Protein AF-A0A2T1DRX6-F1 (afdb_monomer_lite)

Foldseek 3Di:
DVVVVVVLVVLVVVLVVLVVCLVPDPDPVSVVVSVVSNVVSVVVSVVVVVVVVVVVVVVVVVVVVVVVVVVCVVPVPPPCPVVADPQCVQFPQADQDDDPNQTQGGPVGGNDDPDPHDPRGDGPDPPPDPVVVVVVPPPD

pLDDT: mean 80.31, std 11.55, range [51.5, 95.12]

Radius of gyration: 38.64 Å; chains: 1; bounding box: 61×25×112 Å

Structure (mmCIF, N/CA/C/O backbone):
data_AF-A0A2T1DRX6-F1
#
_entry.id   AF-A0A2T1DRX6-F1
#
loop_
_atom_site.group_PDB
_atom_site.id
_atom_site.type_symbol
_atom_site.label_atom_id
_atom_site.label_alt_id
_atom_site.label_comp_id
_atom_site.label_asym_id
_atom_site.label_entity_id
_atom_site.label_seq_id
_atom_site.pdbx_PDB_ins_code
_atom_site.Cartn_x
_atom_site.Cartn_y
_atom_site.Cartn_z
_atom_site.occupancy
_atom_site.B_iso_or_equiv
_atom_site.auth_seq_id
_atom_site.auth_comp_id
_atom_site.auth_asym_id
_atom_site.auth_atom_id
_atom_site.pdbx_PDB_model_num
ATOM 1 N N . MET A 1 1 ? -2.237 -2.721 -21.785 1.00 51.50 1 MET A N 1
ATOM 2 C CA . MET A 1 1 ? -0.859 -3.106 -21.388 1.00 51.50 1 MET A CA 1
ATOM 3 C C . MET A 1 1 ? -0.133 -3.934 -22.455 1.00 51.50 1 MET A C 1
ATOM 5 O O . MET A 1 1 ? 1.013 -3.610 -22.737 1.00 51.50 1 MET A O 1
ATOM 9 N N . ALA A 1 2 ? -0.774 -4.915 -23.109 1.00 52.09 2 ALA A N 1
ATOM 10 C CA . ALA A 1 2 ? -0.146 -5.755 -24.147 1.00 52.09 2 ALA A CA 1
ATOM 11 C C . ALA A 1 2 ? 0.417 -4.984 -25.367 1.00 52.09 2 ALA A C 1
ATOM 13 O O . ALA A 1 2 ? 1.487 -5.311 -25.869 1.00 52.09 2 ALA A O 1
ATOM 14 N N . THR A 1 3 ? -0.235 -3.899 -25.794 1.00 62.38 3 THR A N 1
ATOM 15 C CA . THR A 1 3 ? 0.197 -3.092 -26.953 1.00 62.38 3 THR A CA 1
ATOM 16 C C . THR A 1 3 ? 1.437 -2.230 -26.698 1.00 62.38 3 THR A C 1
ATOM 18 O O . THR A 1 3 ? 2.121 -1.851 -27.644 1.00 62.38 3 THR A O 1
ATOM 21 N N . MET A 1 4 ? 1.764 -1.917 -25.439 1.00 59.50 4 MET A N 1
ATOM 22 C CA . MET A 1 4 ? 2.934 -1.089 -25.112 1.00 59.50 4 MET A CA 1
ATOM 23 C C . MET A 1 4 ? 4.215 -1.910 -24.945 1.00 59.50 4 MET A C 1
ATOM 25 O O . MET A 1 4 ? 5.288 -1.431 -25.298 1.00 59.50 4 MET A O 1
ATOM 29 N N . ILE A 1 5 ? 4.106 -3.157 -24.476 1.00 66.56 5 ILE A N 1
ATOM 30 C CA . ILE A 1 5 ? 5.251 -4.071 -24.333 1.00 66.56 5 ILE A CA 1
ATOM 31 C C . ILE A 1 5 ? 5.840 -4.406 -25.711 1.00 66.56 5 ILE A C 1
ATOM 33 O O . ILE A 1 5 ? 7.056 -4.371 -25.883 1.00 66.56 5 ILE A O 1
ATOM 37 N N . GLY A 1 6 ? 4.981 -4.608 -26.717 1.00 73.38 6 GLY A N 1
ATOM 38 C CA . GLY A 1 6 ? 5.421 -4.829 -28.097 1.00 73.38 6 GLY A CA 1
ATOM 39 C C . GLY A 1 6 ? 6.208 -3.653 -28.686 1.00 73.38 6 GLY A C 1
ATOM 40 O O . GLY A 1 6 ? 7.168 -3.869 -29.417 1.00 73.38 6 GLY A O 1
ATOM 41 N N . ARG A 1 7 ? 5.868 -2.405 -28.328 1.00 73.06 7 ARG A N 1
ATOM 42 C CA . ARG A 1 7 ? 6.550 -1.208 -28.859 1.00 73.06 7 ARG A CA 1
ATOM 43 C C . ARG A 1 7 ? 7.947 -1.017 -28.268 1.00 73.06 7 ARG A C 1
ATOM 45 O O . ARG A 1 7 ? 8.846 -0.630 -29.005 1.00 73.06 7 ARG A O 1
ATOM 52 N N . VAL A 1 8 ? 8.136 -1.330 -26.984 1.00 74.12 8 VAL A N 1
ATOM 53 C CA . VAL A 1 8 ? 9.452 -1.247 -26.318 1.00 74.12 8 VAL A CA 1
ATOM 54 C C . VAL A 1 8 ? 10.396 -2.343 -26.821 1.00 74.12 8 VAL A C 1
ATOM 56 O O . VAL A 1 8 ? 11.562 -2.072 -27.109 1.00 74.12 8 VAL A O 1
ATOM 59 N N . ALA A 1 9 ? 9.890 -3.569 -26.988 1.00 79.06 9 ALA A N 1
ATOM 60 C CA . ALA A 1 9 ? 10.668 -4.664 -27.565 1.00 79.06 9 ALA A CA 1
ATOM 61 C C . ALA A 1 9 ? 11.079 -4.355 -29.015 1.00 79.06 9 ALA A C 1
ATOM 63 O O . ALA A 1 9 ? 12.243 -4.511 -29.380 1.00 79.06 9 ALA A O 1
ATOM 64 N N . LEU A 1 10 ? 10.147 -3.830 -29.817 1.00 83.06 10 LEU A N 1
ATOM 65 C CA . LEU A 1 10 ? 10.412 -3.452 -31.202 1.00 83.06 10 LEU A CA 1
ATOM 66 C C . LEU A 1 10 ? 11.443 -2.319 -31.309 1.00 83.06 10 LEU A C 1
ATOM 68 O O . LEU A 1 10 ? 12.351 -2.414 -32.128 1.00 83.06 10 LEU A O 1
ATOM 72 N N . SER A 1 11 ? 11.366 -1.280 -30.466 1.00 79.25 11 SER A N 1
ATOM 73 C CA . SER A 1 11 ? 12.362 -0.197 -30.484 1.00 79.25 11 SER A CA 1
ATOM 74 C C . SER A 1 11 ? 13.766 -0.681 -30.119 1.00 79.25 11 SER A C 1
ATOM 76 O O . SER A 1 11 ? 14.734 -0.209 -30.708 1.00 79.25 11 SER A O 1
ATOM 78 N N . GLY A 1 12 ? 13.880 -1.644 -29.195 1.00 78.69 12 GLY A N 1
ATOM 79 C CA . GLY A 1 12 ? 15.163 -2.258 -28.842 1.00 78.69 12 GLY A CA 1
ATOM 80 C C . GLY A 1 12 ? 15.766 -3.060 -29.999 1.00 78.69 12 GLY A C 1
ATOM 81 O O . GLY A 1 12 ? 16.945 -2.902 -30.309 1.00 78.69 12 GLY A O 1
ATOM 82 N N . ILE A 1 13 ? 14.943 -3.857 -30.691 1.00 85.25 13 ILE A N 1
ATOM 83 C CA . ILE A 1 13 ? 15.364 -4.614 -31.881 1.00 85.25 13 ILE A CA 1
ATOM 84 C C . ILE A 1 13 ? 15.804 -3.656 -33.002 1.00 85.25 13 ILE A C 1
ATOM 86 O O . ILE A 1 13 ? 16.878 -3.835 -33.575 1.00 85.25 13 ILE A O 1
ATOM 90 N N . CYS A 1 14 ? 15.033 -2.599 -33.276 1.00 82.00 14 CYS A N 1
ATOM 91 C CA . CYS A 1 14 ? 15.381 -1.602 -34.293 1.00 82.00 14 CYS A CA 1
ATOM 92 C C . CYS A 1 14 ? 16.683 -0.855 -33.971 1.00 82.00 14 CYS A C 1
ATOM 94 O O . CYS A 1 14 ? 17.502 -0.650 -34.865 1.00 82.00 14 CYS A O 1
ATOM 96 N N . ALA A 1 15 ? 16.903 -0.476 -32.707 1.00 77.69 15 ALA A N 1
ATOM 97 C CA . ALA A 1 15 ? 18.139 0.180 -32.285 1.00 77.69 15 ALA A CA 1
ATOM 98 C C . ALA A 1 15 ? 19.362 -0.740 -32.445 1.00 77.69 15 ALA A C 1
ATOM 100 O O . ALA A 1 15 ? 20.406 -0.292 -32.918 1.00 77.69 15 ALA A O 1
ATOM 101 N N . GLY A 1 16 ? 19.221 -2.033 -32.127 1.00 81.19 16 GLY A N 1
ATOM 102 C CA . GLY A 1 16 ? 20.272 -3.033 -32.337 1.00 81.19 16 GLY A CA 1
ATOM 103 C C . GLY A 1 16 ? 20.628 -3.228 -33.813 1.00 81.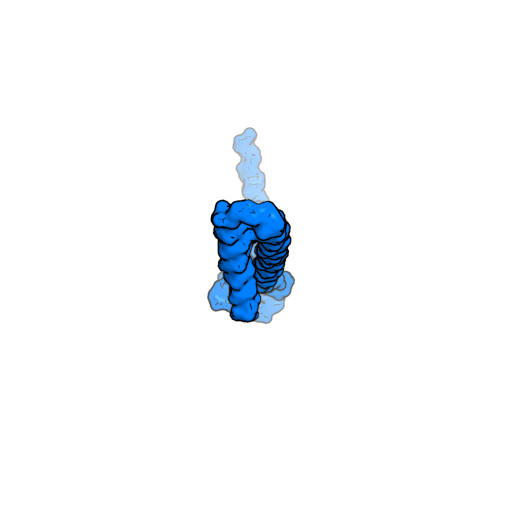19 16 GLY A C 1
ATOM 104 O O . GLY A 1 16 ? 21.807 -3.252 -34.162 1.00 81.19 16 GLY A O 1
ATOM 105 N N . ILE A 1 17 ? 19.625 -3.298 -34.695 1.00 84.81 17 ILE A N 1
ATOM 106 C CA . ILE A 1 17 ? 19.838 -3.415 -36.148 1.00 84.81 17 ILE A CA 1
ATOM 107 C C . ILE A 1 17 ? 20.503 -2.150 -36.707 1.00 84.81 17 ILE A C 1
ATOM 109 O O . ILE A 1 17 ? 21.456 -2.255 -37.477 1.00 84.81 17 ILE A O 1
ATOM 113 N N . ALA A 1 18 ? 20.051 -0.958 -36.302 1.00 80.50 18 ALA A N 1
ATOM 114 C CA . ALA A 1 18 ? 20.649 0.304 -36.738 1.00 80.50 18 ALA A CA 1
ATOM 115 C C . ALA A 1 18 ? 22.123 0.415 -36.313 1.00 80.50 18 ALA A C 1
ATOM 117 O O . ALA A 1 18 ? 22.965 0.793 -37.125 1.00 80.50 18 ALA A O 1
ATOM 118 N N . LEU A 1 19 ? 22.449 0.019 -35.078 1.00 80.06 19 LEU A N 1
ATOM 119 C CA . LEU A 1 19 ? 23.825 -0.012 -34.583 1.00 80.06 19 LEU A CA 1
ATOM 120 C C . LEU A 1 19 ? 24.686 -1.033 -35.345 1.00 80.06 19 LEU A C 1
ATOM 122 O O . LEU A 1 19 ? 25.812 -0.721 -35.722 1.00 80.06 19 LEU A O 1
ATOM 126 N N . TYR A 1 20 ? 24.155 -2.228 -35.625 1.00 85.19 20 TYR A N 1
ATOM 127 C CA . TYR A 1 20 ? 24.854 -3.247 -36.416 1.00 85.19 20 TYR A CA 1
ATOM 128 C C . TYR A 1 20 ? 25.190 -2.750 -37.827 1.00 85.19 20 TYR A C 1
ATOM 130 O O . TYR A 1 20 ? 26.317 -2.918 -38.293 1.00 85.19 20 TYR A O 1
ATOM 138 N N . VAL A 1 21 ? 24.233 -2.097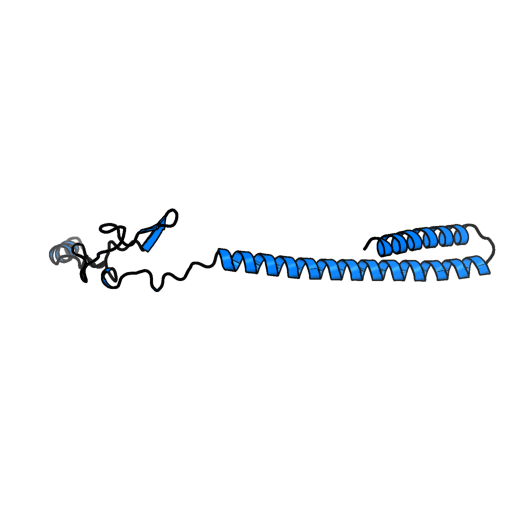 -38.495 1.00 81.38 21 VAL A N 1
ATOM 139 C CA . VAL A 1 21 ? 24.453 -1.487 -39.813 1.00 81.38 21 VAL A CA 1
ATOM 140 C C . VAL A 1 21 ? 25.498 -0.374 -39.716 1.00 81.38 21 VAL A C 1
ATOM 142 O O . VAL A 1 21 ? 26.430 -0.374 -40.512 1.00 81.38 21 VAL A O 1
ATOM 145 N N . ALA A 1 22 ? 25.420 0.502 -38.708 1.00 77.19 22 ALA A N 1
ATOM 146 C CA . ALA A 1 22 ? 26.388 1.585 -38.505 1.00 77.19 22 ALA A CA 1
ATOM 147 C C . ALA A 1 22 ? 27.838 1.087 -38.383 1.00 77.19 22 ALA A C 1
ATOM 149 O O . ALA A 1 22 ? 28.749 1.726 -38.896 1.00 77.19 22 ALA A O 1
ATOM 150 N N . VAL A 1 23 ? 28.049 -0.054 -37.717 1.00 83.12 23 VAL A N 1
ATOM 151 C CA . VAL A 1 23 ? 29.380 -0.656 -37.517 1.00 83.12 23 VAL A CA 1
ATOM 152 C C . VAL A 1 23 ? 29.912 -1.315 -38.791 1.00 83.12 23 VAL A C 1
ATOM 154 O O . VAL A 1 23 ? 31.123 -1.409 -38.974 1.00 83.12 23 VAL A O 1
ATOM 157 N N . ARG A 1 24 ? 29.026 -1.792 -39.672 1.00 88.12 24 ARG A N 1
ATOM 158 C CA . ARG A 1 24 ? 29.411 -2.589 -40.844 1.00 88.12 24 ARG A CA 1
ATOM 159 C C . ARG A 1 24 ? 29.505 -1.792 -42.146 1.00 88.12 24 ARG A C 1
ATOM 161 O O . ARG A 1 24 ? 29.926 -2.356 -43.152 1.00 88.12 24 ARG A O 1
ATOM 168 N N . THR A 1 25 ? 29.076 -0.529 -42.168 1.00 84.38 25 THR A N 1
ATOM 169 C CA . THR A 1 25 ? 29.085 0.297 -43.385 1.00 84.38 25 THR A CA 1
ATOM 170 C C . THR A 1 25 ? 30.335 1.162 -43.469 1.00 84.38 25 THR A C 1
ATOM 172 O O . THR A 1 25 ? 30.656 1.856 -42.513 1.00 84.38 25 THR A O 1
ATOM 175 N N . GLU A 1 26 ? 30.949 1.241 -44.647 1.00 85.12 26 GLU A N 1
ATOM 176 C CA . GLU A 1 26 ? 32.051 2.180 -44.935 1.00 85.12 26 GLU A CA 1
ATOM 177 C C . GLU A 1 26 ? 31.554 3.562 -45.414 1.00 85.12 26 GLU A C 1
ATOM 179 O O . GLU A 1 26 ? 32.337 4.475 -45.658 1.00 85.12 26 GLU A O 1
ATOM 184 N N . ASN A 1 27 ? 30.234 3.739 -45.556 1.00 87.38 27 ASN A N 1
ATOM 185 C CA . ASN A 1 27 ? 29.629 5.002 -45.975 1.00 87.38 27 ASN A CA 1
ATOM 186 C C . ASN A 1 27 ? 29.421 5.946 -44.780 1.00 87.38 27 ASN A C 1
ATOM 188 O O . ASN A 1 27 ? 28.492 5.763 -43.991 1.00 87.38 27 ASN A O 1
ATOM 192 N N . GLU A 1 28 ? 30.204 7.023 -44.719 1.00 87.44 28 GLU A N 1
ATOM 193 C CA . GLU A 1 28 ? 30.170 8.030 -43.644 1.00 87.44 28 GLU A CA 1
ATOM 194 C C . GLU A 1 28 ? 28.767 8.628 -43.413 1.00 87.44 28 GLU A C 1
ATOM 196 O O . GLU A 1 28 ? 28.312 8.779 -42.278 1.00 87.44 28 GLU A O 1
ATOM 201 N N . LYS A 1 29 ? 28.012 8.882 -44.494 1.00 88.12 29 LYS A N 1
ATOM 202 C CA . LYS A 1 29 ? 26.633 9.403 -44.415 1.00 88.12 29 LYS A CA 1
ATOM 203 C C . LYS A 1 29 ? 25.672 8.431 -43.721 1.00 88.12 29 LYS A C 1
ATOM 205 O O . LYS A 1 29 ? 24.774 8.860 -42.999 1.00 88.12 29 LYS A O 1
ATOM 210 N N . VAL A 1 30 ? 25.854 7.127 -43.943 1.00 83.44 30 VAL A N 1
ATOM 211 C CA . VAL A 1 30 ? 25.009 6.070 -43.362 1.00 83.44 30 VAL A CA 1
ATOM 212 C C . VAL A 1 30 ? 25.372 5.852 -41.895 1.00 83.44 30 VAL A C 1
ATOM 214 O O . VAL A 1 30 ? 24.478 5.725 -41.059 1.00 83.44 30 VAL A O 1
ATOM 217 N N . GLN A 1 31 ? 26.664 5.907 -41.564 1.00 81.62 31 GLN A N 1
ATOM 218 C CA . GLN A 1 31 ? 27.154 5.810 -40.191 1.00 81.62 31 GLN A CA 1
ATOM 219 C C . GLN A 1 31 ? 26.637 6.965 -39.315 1.00 81.62 31 GLN A C 1
ATOM 221 O O . GLN A 1 31 ? 26.123 6.723 -38.221 1.00 81.62 31 GLN A O 1
ATOM 226 N N . ALA A 1 32 ? 26.688 8.207 -39.814 1.00 81.75 32 ALA A N 1
ATOM 227 C CA . ALA A 1 32 ? 26.173 9.377 -39.098 1.00 81.75 32 ALA A CA 1
ATOM 228 C C . ALA A 1 32 ? 24.652 9.301 -38.863 1.00 81.75 32 ALA A C 1
ATOM 230 O O . ALA A 1 32 ? 24.177 9.546 -37.751 1.00 81.75 32 ALA A O 1
ATOM 231 N N . ALA A 1 33 ? 23.880 8.907 -39.882 1.00 82.38 33 ALA A N 1
ATOM 232 C CA . ALA A 1 33 ? 22.428 8.770 -39.766 1.00 82.38 33 ALA A CA 1
ATOM 233 C C . ALA A 1 33 ? 22.020 7.666 -38.772 1.00 82.38 33 ALA A C 1
ATOM 235 O O . ALA A 1 33 ? 21.121 7.864 -37.952 1.00 82.38 33 ALA A O 1
ATOM 236 N N . ALA A 1 34 ? 22.701 6.518 -38.805 1.00 78.56 34 ALA A N 1
ATOM 237 C CA . ALA A 1 34 ? 22.415 5.398 -37.914 1.00 78.56 34 ALA A CA 1
ATOM 238 C C . ALA A 1 34 ? 22.800 5.695 -36.452 1.00 78.56 34 ALA A C 1
ATOM 240 O O . ALA A 1 34 ? 22.053 5.344 -35.533 1.00 78.56 34 ALA A O 1
ATOM 241 N N . ALA A 1 35 ? 23.910 6.406 -36.227 1.00 77.50 35 ALA A N 1
ATOM 242 C CA . ALA A 1 35 ? 24.316 6.856 -34.897 1.00 77.50 35 ALA A CA 1
ATOM 243 C C . ALA A 1 35 ? 23.267 7.788 -34.264 1.00 77.50 35 ALA A C 1
ATOM 245 O O . ALA A 1 35 ? 22.842 7.551 -33.130 1.00 77.50 35 ALA A O 1
ATOM 246 N N . LEU A 1 36 ? 22.778 8.784 -35.011 1.00 81.62 36 LEU A N 1
ATOM 247 C CA . LEU A 1 36 ? 21.725 9.699 -34.551 1.00 81.62 36 LEU A CA 1
ATOM 248 C C . LEU A 1 36 ? 20.400 8.975 -34.263 1.00 81.62 36 LEU A C 1
ATOM 250 O O . LEU A 1 36 ? 19.764 9.227 -33.242 1.00 81.62 36 LEU A O 1
ATOM 254 N N . ALA A 1 37 ? 19.997 8.037 -35.124 1.00 81.38 37 ALA A N 1
ATOM 255 C CA . ALA A 1 37 ? 18.777 7.261 -34.910 1.00 81.38 37 ALA A CA 1
ATOM 256 C C . ALA A 1 37 ? 18.852 6.402 -33.633 1.00 81.38 37 ALA A C 1
ATOM 258 O O . ALA A 1 37 ? 17.876 6.308 -32.884 1.00 81.38 37 ALA A O 1
ATOM 259 N N . SER A 1 38 ? 20.014 5.798 -33.359 1.00 77.94 38 SER A N 1
ATOM 260 C CA . SER A 1 38 ? 20.210 4.942 -32.186 1.00 77.94 38 SER A CA 1
ATOM 261 C C . SER A 1 38 ? 20.113 5.720 -30.867 1.00 77.94 38 SER A C 1
ATOM 263 O O . SER A 1 38 ? 19.381 5.296 -29.971 1.00 77.94 38 SER A O 1
ATOM 265 N N . SER A 1 39 ? 20.756 6.888 -30.750 1.00 80.44 39 SER A N 1
ATOM 266 C CA . SER A 1 39 ? 20.762 7.679 -29.509 1.00 80.44 39 SER A CA 1
ATOM 267 C C . SER A 1 39 ? 19.367 8.183 -29.129 1.00 80.44 39 SER A C 1
ATOM 269 O O . SER A 1 39 ? 18.984 8.118 -27.957 1.00 80.44 39 SER A O 1
ATOM 271 N N . CYS A 1 40 ? 18.564 8.594 -30.116 1.00 79.94 40 CYS A N 1
ATOM 272 C CA . CYS A 1 40 ? 17.172 8.991 -29.911 1.00 79.94 40 CYS A CA 1
ATOM 273 C C . CYS A 1 40 ? 16.304 7.833 -29.398 1.00 79.94 40 CYS A C 1
ATOM 275 O O . CYS A 1 40 ? 15.521 8.015 -28.461 1.00 79.94 40 CYS A O 1
ATOM 277 N N . LEU A 1 41 ? 16.451 6.635 -29.977 1.00 81.19 41 LEU A N 1
ATOM 278 C CA . LEU A 1 41 ? 15.690 5.456 -29.553 1.00 81.19 41 LEU A CA 1
ATOM 279 C C . LEU A 1 41 ? 16.085 5.009 -28.142 1.00 81.19 41 LEU A C 1
ATOM 281 O O . LEU A 1 41 ? 15.208 4.788 -27.304 1.00 81.19 41 LEU A O 1
ATOM 285 N N . PHE A 1 42 ? 17.387 4.940 -27.847 1.00 81.69 42 PHE A N 1
ATOM 286 C CA . PHE A 1 42 ? 17.873 4.594 -26.511 1.00 81.69 42 PHE A CA 1
ATOM 287 C C . PHE A 1 42 ? 17.406 5.607 -25.462 1.00 81.69 42 PHE A C 1
ATOM 289 O O . PHE A 1 42 ? 16.848 5.199 -24.442 1.00 81.69 42 PHE A O 1
ATOM 296 N N . GLY A 1 43 ? 17.528 6.910 -25.737 1.00 84.75 43 GLY A N 1
ATOM 297 C CA . GLY A 1 43 ? 17.043 7.966 -24.844 1.00 84.75 43 GLY A CA 1
ATOM 298 C C . GLY A 1 43 ? 15.551 7.826 -24.535 1.00 84.75 43 GLY A C 1
ATOM 299 O O . GLY A 1 43 ? 15.160 7.794 -23.369 1.00 84.75 43 GLY A O 1
ATOM 300 N N . PHE A 1 44 ? 14.717 7.628 -25.561 1.00 84.25 44 PHE A N 1
ATOM 301 C CA . PHE A 1 44 ? 13.278 7.429 -25.378 1.00 84.25 44 PHE A CA 1
ATOM 302 C C . PHE A 1 44 ? 12.955 6.175 -24.546 1.00 84.25 44 PHE A C 1
ATOM 304 O O . PHE A 1 44 ? 12.117 6.222 -23.639 1.00 84.25 44 PHE A O 1
ATOM 311 N N . THR A 1 45 ? 13.631 5.048 -24.797 1.00 83.25 45 THR A N 1
ATOM 312 C CA . THR A 1 45 ? 13.427 3.823 -24.000 1.00 83.25 45 THR A CA 1
ATOM 313 C C . THR A 1 45 ? 13.863 3.988 -22.545 1.00 83.25 45 THR A C 1
ATOM 315 O O . THR A 1 45 ? 13.126 3.593 -21.644 1.00 83.25 45 THR A O 1
ATOM 318 N N . ALA A 1 46 ? 15.004 4.631 -22.289 1.00 86.19 46 ALA A N 1
ATOM 319 C CA . ALA A 1 46 ? 15.492 4.874 -20.937 1.00 86.19 46 ALA A CA 1
ATOM 320 C C . ALA A 1 46 ? 14.529 5.782 -20.160 1.00 86.19 46 ALA A C 1
ATOM 322 O O . ALA A 1 46 ? 14.112 5.438 -19.054 1.00 86.19 46 ALA A O 1
ATOM 323 N N . THR A 1 47 ? 14.087 6.893 -20.759 1.00 88.69 47 THR A N 1
ATOM 324 C CA . THR A 1 47 ? 13.112 7.793 -20.130 1.00 88.69 47 THR A CA 1
ATOM 325 C C . THR A 1 47 ? 11.786 7.086 -19.862 1.00 88.69 47 THR A C 1
ATOM 327 O O . THR A 1 47 ? 11.239 7.208 -18.769 1.00 88.69 47 THR A O 1
ATOM 330 N N . THR A 1 48 ? 11.261 6.306 -20.811 1.00 85.56 48 THR A N 1
ATOM 331 C CA . THR A 1 48 ? 9.998 5.576 -20.602 1.00 85.56 48 THR A CA 1
ATOM 332 C C . THR A 1 48 ? 10.115 4.492 -19.530 1.00 85.56 48 THR A C 1
ATOM 334 O O . THR A 1 48 ? 9.180 4.337 -18.743 1.00 85.56 48 THR A O 1
ATOM 337 N N . LEU A 1 49 ? 11.253 3.794 -19.427 1.00 87.69 49 LEU A N 1
ATOM 338 C CA . LEU A 1 49 ? 11.525 2.845 -18.342 1.00 87.69 49 LEU A CA 1
ATOM 339 C C . LEU A 1 49 ? 11.617 3.539 -16.980 1.00 87.69 49 LEU A C 1
ATOM 341 O O . LEU A 1 49 ? 10.987 3.077 -16.032 1.00 87.69 49 LEU A O 1
ATOM 345 N N . VAL A 1 50 ? 12.322 4.670 -16.885 1.00 92.00 50 VAL A N 1
ATOM 346 C CA . VAL A 1 50 ? 12.419 5.457 -15.643 1.00 92.00 50 VAL A CA 1
ATOM 347 C C . VAL A 1 50 ? 11.046 5.979 -15.221 1.00 92.00 50 VAL A C 1
ATOM 349 O O . VAL A 1 50 ? 10.645 5.810 -14.070 1.00 92.00 50 VAL A O 1
ATOM 352 N N . LEU A 1 51 ? 10.274 6.549 -16.152 1.00 90.69 51 LEU A N 1
ATOM 353 C CA . LEU A 1 51 ? 8.913 7.016 -15.876 1.00 90.69 51 LEU A CA 1
ATOM 354 C C . LEU A 1 51 ? 7.993 5.866 -15.455 1.00 90.69 51 LEU A C 1
ATOM 356 O O . LEU A 1 51 ? 7.158 6.038 -14.565 1.00 90.69 51 LEU A O 1
ATOM 360 N N . ARG A 1 52 ? 8.147 4.685 -16.063 1.00 87.06 52 ARG A N 1
ATOM 361 C CA . ARG A 1 52 ? 7.400 3.486 -15.679 1.00 87.06 52 ARG A CA 1
ATOM 362 C C . ARG A 1 52 ? 7.774 3.032 -14.273 1.00 87.06 52 ARG A C 1
ATOM 364 O O . ARG A 1 52 ? 6.878 2.819 -13.464 1.00 87.06 52 ARG A O 1
ATOM 371 N N . GLN A 1 53 ? 9.064 2.965 -13.958 1.00 91.00 53 GLN A N 1
ATOM 372 C CA . GLN A 1 53 ? 9.538 2.595 -12.628 1.00 91.00 53 GLN A CA 1
ATOM 373 C C . GLN A 1 53 ? 9.044 3.589 -11.571 1.00 91.00 53 GLN A C 1
ATOM 375 O O . GLN A 1 53 ? 8.610 3.178 -10.499 1.00 91.00 53 GLN A O 1
ATOM 380 N N . HIS A 1 54 ? 9.035 4.887 -11.881 1.00 93.06 54 HIS A N 1
ATOM 381 C CA . HIS A 1 54 ? 8.506 5.911 -10.985 1.00 93.06 54 HIS A CA 1
ATOM 382 C C . HIS A 1 54 ? 6.989 5.771 -10.771 1.00 93.06 54 HIS A C 1
ATOM 384 O O . HIS A 1 54 ? 6.512 5.874 -9.642 1.00 93.06 54 HIS A O 1
ATOM 390 N N . ARG A 1 55 ? 6.210 5.505 -11.832 1.00 89.88 55 ARG A N 1
ATOM 391 C CA . ARG A 1 55 ? 4.762 5.246 -11.715 1.00 89.88 55 ARG A CA 1
ATOM 392 C C . ARG A 1 55 ? 4.474 3.987 -10.899 1.00 89.88 55 ARG A C 1
ATOM 394 O O . ARG A 1 55 ? 3.572 4.005 -10.069 1.00 89.88 55 ARG A O 1
ATOM 401 N N . GLU A 1 56 ? 5.247 2.923 -11.102 1.00 90.75 56 GLU A N 1
ATOM 402 C CA . GLU A 1 56 ? 5.113 1.678 -10.341 1.00 90.75 56 GLU A CA 1
ATOM 403 C C . GLU A 1 56 ? 5.490 1.871 -8.865 1.00 90.75 56 GLU A C 1
ATOM 405 O O . GLU A 1 56 ? 4.764 1.384 -8.002 1.00 90.75 56 GLU A O 1
ATOM 410 N N . ARG A 1 57 ? 6.553 2.632 -8.553 1.00 91.12 57 ARG A N 1
ATOM 411 C CA . ARG A 1 57 ? 6.904 3.001 -7.166 1.00 91.12 57 ARG A CA 1
ATOM 412 C C . ARG A 1 57 ? 5.758 3.745 -6.483 1.00 91.12 57 ARG A C 1
ATOM 414 O O . ARG A 1 57 ? 5.275 3.281 -5.456 1.00 91.12 57 ARG A O 1
ATOM 421 N N . LYS A 1 58 ? 5.238 4.801 -7.120 1.00 91.69 58 LYS A N 1
ATOM 422 C CA . LYS A 1 58 ? 4.110 5.575 -6.579 1.00 91.69 58 LYS A CA 1
ATOM 423 C C . LYS A 1 58 ? 2.847 4.724 -6.400 1.00 91.69 58 LYS A C 1
ATOM 425 O O . LYS A 1 58 ? 2.118 4.889 -5.432 1.00 91.69 58 LYS A O 1
ATOM 430 N N . SER A 1 59 ? 2.589 3.781 -7.308 1.00 90.56 59 SER A N 1
ATOM 431 C CA . SER A 1 59 ? 1.455 2.857 -7.181 1.00 90.56 59 SER A CA 1
ATOM 432 C C . SER A 1 59 ? 1.616 1.869 -6.023 1.00 90.56 59 SER A C 1
ATOM 434 O O . SER A 1 59 ? 0.615 1.487 -5.423 1.00 90.56 59 SER A O 1
ATOM 436 N N . ARG A 1 60 ? 2.846 1.430 -5.717 1.00 92.38 60 ARG A N 1
ATOM 437 C CA . ARG A 1 60 ? 3.124 0.538 -4.580 1.00 92.38 60 ARG A CA 1
ATOM 438 C C . ARG A 1 60 ? 2.971 1.265 -3.249 1.00 92.38 60 ARG A C 1
ATOM 440 O O . ARG A 1 60 ? 2.412 0.677 -2.331 1.00 92.38 60 ARG A O 1
ATOM 447 N N . GLU A 1 61 ? 3.412 2.520 -3.171 1.00 93.31 61 GLU A N 1
ATOM 448 C CA . GLU A 1 61 ? 3.216 3.386 -1.998 1.00 93.31 61 GLU A CA 1
ATOM 449 C C . GLU A 1 61 ? 1.722 3.544 -1.696 1.00 93.31 61 GLU A C 1
ATOM 451 O O . GLU A 1 61 ? 1.278 3.137 -0.629 1.00 93.31 61 GLU A O 1
ATOM 456 N N . LEU A 1 62 ? 0.918 3.961 -2.683 1.00 92.50 62 LEU A N 1
ATOM 457 C CA . LEU A 1 62 ? -0.536 4.102 -2.514 1.00 92.50 62 LEU A CA 1
ATOM 458 C C . LEU A 1 62 ? -1.231 2.795 -2.095 1.00 92.50 62 LEU A C 1
ATOM 460 O O . LEU A 1 62 ? -2.152 2.820 -1.284 1.00 92.50 62 LEU A O 1
ATOM 464 N N . ASN A 1 63 ? -0.805 1.649 -2.635 1.00 93.31 63 ASN A N 1
ATOM 465 C CA . ASN A 1 63 ? -1.367 0.353 -2.247 1.00 93.31 63 ASN A CA 1
ATOM 466 C C . ASN A 1 63 ? -0.964 -0.049 -0.818 1.00 93.31 63 ASN A C 1
ATOM 468 O O . ASN A 1 63 ? -1.754 -0.653 -0.098 1.00 93.31 63 ASN A O 1
ATOM 472 N N . THR A 1 64 ? 0.260 0.292 -0.407 1.00 94.81 64 THR A N 1
ATOM 473 C CA . THR A 1 64 ? 0.744 0.051 0.959 1.00 94.81 64 THR A CA 1
ATOM 474 C C . THR A 1 64 ? -0.034 0.904 1.952 1.00 94.81 64 THR A C 1
ATOM 476 O O . THR A 1 64 ? -0.511 0.373 2.949 1.00 94.81 64 THR A O 1
ATOM 479 N N . ASP A 1 65 ? -0.243 2.184 1.643 1.00 94.88 65 ASP A N 1
ATOM 480 C CA . ASP A 1 65 ? -1.028 3.095 2.478 1.00 94.88 65 ASP A CA 1
ATOM 481 C C . ASP A 1 65 ? -2.484 2.625 2.604 1.00 94.88 65 ASP A C 1
ATOM 483 O O . ASP A 1 65 ? -3.022 2.564 3.708 1.00 94.88 65 ASP A O 1
ATOM 487 N N . ALA A 1 66 ? -3.104 2.199 1.497 1.00 94.44 66 ALA A N 1
ATOM 488 C CA . ALA A 1 66 ? -4.453 1.630 1.514 1.00 94.44 66 ALA A CA 1
ATOM 489 C C . ALA A 1 66 ? -4.539 0.346 2.361 1.00 94.44 66 ALA A C 1
ATOM 491 O O . ALA A 1 66 ? -5.501 0.149 3.103 1.00 94.44 66 ALA A O 1
ATOM 492 N N . TYR A 1 67 ? -3.525 -0.520 2.283 1.00 92.38 67 TYR A N 1
ATOM 493 C CA . TYR A 1 67 ? -3.451 -1.735 3.094 1.00 92.38 67 TYR A CA 1
ATOM 494 C C . TYR A 1 67 ? -3.260 -1.429 4.585 1.00 92.38 67 TYR A C 1
ATOM 496 O O . TYR A 1 67 ? -3.914 -2.041 5.431 1.00 92.38 67 TYR A O 1
ATOM 504 N N . LEU A 1 68 ? -2.400 -0.463 4.921 1.00 95.12 68 LEU A N 1
ATOM 505 C CA . LEU A 1 68 ? -2.197 -0.019 6.299 1.00 95.12 68 LEU A CA 1
ATOM 506 C C . LEU A 1 68 ? -3.467 0.594 6.889 1.00 95.12 68 LEU A C 1
ATOM 508 O O . LEU A 1 68 ? -3.789 0.308 8.040 1.00 95.12 68 LEU A O 1
ATOM 512 N N . GLU A 1 69 ? -4.212 1.376 6.111 1.00 93.88 69 GLU A N 1
ATOM 513 C CA . GLU A 1 69 ? -5.485 1.941 6.561 1.00 93.88 69 GLU A CA 1
ATOM 514 C C . GLU A 1 69 ? -6.527 0.848 6.828 1.00 93.88 69 GLU A C 1
ATOM 516 O O . GLU A 1 69 ? -7.176 0.841 7.876 1.00 93.88 69 GLU A O 1
ATOM 521 N N . MET A 1 70 ? -6.618 -0.152 5.946 1.00 93.31 70 MET A N 1
ATOM 522 C CA . MET A 1 70 ? -7.470 -1.321 6.170 1.00 93.31 70 MET A CA 1
ATOM 523 C C . MET A 1 70 ? -7.087 -2.061 7.465 1.00 93.31 70 MET A C 1
ATOM 525 O O . MET A 1 70 ? -7.957 -2.398 8.272 1.00 93.31 70 MET A O 1
ATOM 529 N N . LEU A 1 71 ? -5.789 -2.291 7.700 1.00 91.06 71 LEU A N 1
ATOM 530 C CA . LEU A 1 71 ? -5.313 -2.920 8.935 1.00 91.06 71 LEU A CA 1
ATOM 531 C C . LEU A 1 71 ? -5.618 -2.074 10.169 1.00 91.06 71 LEU A C 1
ATOM 533 O O . LEU A 1 71 ? -5.990 -2.621 11.208 1.00 91.06 71 LEU A O 1
ATOM 537 N N . ARG A 1 72 ? -5.488 -0.749 10.066 1.00 89.00 72 ARG A N 1
ATOM 538 C CA . ARG A 1 72 ? -5.814 0.172 11.152 1.00 89.00 72 ARG A CA 1
ATOM 539 C C . ARG A 1 72 ? -7.278 0.053 11.534 1.00 89.00 72 ARG A C 1
ATOM 541 O O . ARG A 1 72 ? -7.572 -0.044 12.719 1.00 89.00 72 ARG A O 1
ATOM 548 N N . GLN A 1 73 ? -8.182 0.001 10.561 1.00 87.31 73 GLN A N 1
ATOM 549 C CA . GLN A 1 73 ? -9.613 -0.122 10.820 1.00 87.31 73 GLN A CA 1
ATOM 550 C C . GLN A 1 73 ? -9.957 -1.431 11.544 1.00 87.31 73 GLN A C 1
ATOM 552 O O . GLN A 1 73 ? -10.729 -1.418 12.501 1.00 87.31 73 GLN A O 1
ATOM 557 N N . VAL A 1 74 ? -9.356 -2.551 11.135 1.00 85.44 74 VAL A N 1
ATOM 558 C CA . VAL A 1 74 ? -9.583 -3.858 11.777 1.00 85.44 74 VAL A CA 1
ATOM 559 C C . VAL A 1 74 ? -8.965 -3.917 13.174 1.00 85.44 74 VAL A C 1
ATOM 561 O O . VAL A 1 74 ? -9.562 -4.476 14.091 1.00 85.44 74 VAL A O 1
ATOM 564 N N . ASN A 1 75 ? -7.783 -3.324 13.348 1.00 81.94 75 ASN A N 1
ATOM 565 C CA . ASN A 1 75 ? -7.071 -3.300 14.622 1.00 81.94 75 ASN A CA 1
ATOM 566 C C . ASN A 1 75 ? -7.470 -2.117 15.518 1.00 81.94 75 ASN A C 1
ATOM 568 O O . ASN A 1 75 ? -6.874 -1.921 16.573 1.00 81.94 75 ASN A O 1
ATOM 572 N N . THR A 1 76 ? -8.446 -1.296 15.121 1.00 77.25 76 THR A N 1
ATOM 573 C CA . THR A 1 76 ? -8.935 -0.224 15.989 1.00 77.25 76 THR A CA 1
ATOM 574 C C . THR A 1 76 ? -9.643 -0.891 17.168 1.00 77.25 76 THR A C 1
ATOM 576 O O . THR A 1 76 ? -10.681 -1.529 16.959 1.00 77.25 76 THR A O 1
ATOM 579 N N . PRO A 1 77 ? -9.130 -0.776 18.411 1.00 61.47 77 PRO A N 1
ATOM 580 C CA . PRO A 1 77 ? -9.872 -1.253 19.561 1.00 61.47 77 PRO A CA 1
ATOM 581 C C . PRO A 1 77 ? -11.168 -0.450 19.591 1.00 61.47 77 PRO A C 1
ATOM 583 O O . PRO A 1 77 ? -11.127 0.779 19.667 1.00 61.47 77 PRO A O 1
ATOM 586 N N . ARG A 1 78 ? -12.322 -1.125 19.486 1.00 59.53 78 ARG A N 1
ATOM 587 C CA . ARG A 1 78 ? -13.610 -0.494 19.799 1.00 59.53 78 ARG A CA 1
ATOM 588 C C . ARG A 1 78 ? -13.432 0.125 21.173 1.00 59.53 78 ARG A C 1
ATOM 590 O O . ARG A 1 78 ? -13.268 -0.605 22.146 1.00 59.53 78 ARG A O 1
ATOM 597 N N . SER A 1 79 ? -13.368 1.451 21.219 1.00 52.12 79 SER A N 1
ATOM 598 C CA . SER A 1 79 ? -13.121 2.207 22.433 1.00 52.12 79 SER A CA 1
ATOM 599 C C . SER A 1 79 ? -14.230 1.860 23.416 1.00 52.12 79 SER A C 1
ATOM 601 O O . SER A 1 79 ? -15.363 2.321 23.328 1.00 52.12 79 SER A O 1
ATOM 603 N N . SER A 1 80 ? -13.896 0.987 24.356 1.00 53.41 80 SER A N 1
ATOM 604 C CA . SER A 1 80 ? -14.772 0.442 25.385 1.00 53.41 80 SER A CA 1
ATOM 605 C C . SER A 1 80 ? -15.045 1.452 26.498 1.00 53.41 80 SER A C 1
ATOM 607 O O . SER A 1 80 ? -15.348 1.067 27.623 1.00 53.41 80 SER A O 1
ATOM 609 N N . VAL A 1 81 ? -14.957 2.752 26.197 1.00 52.12 81 VAL A N 1
ATOM 610 C CA . VAL A 1 81 ? -15.213 3.841 27.151 1.00 52.12 81 VAL A CA 1
ATOM 611 C C . VAL A 1 81 ? -16.678 3.815 27.630 1.00 52.12 81 VAL A C 1
ATOM 613 O O . VAL A 1 81 ? -17.007 4.433 28.633 1.00 52.12 81 VAL A O 1
ATOM 616 N N . SER A 1 82 ? -17.545 3.024 26.986 1.00 53.94 82 SER A N 1
ATOM 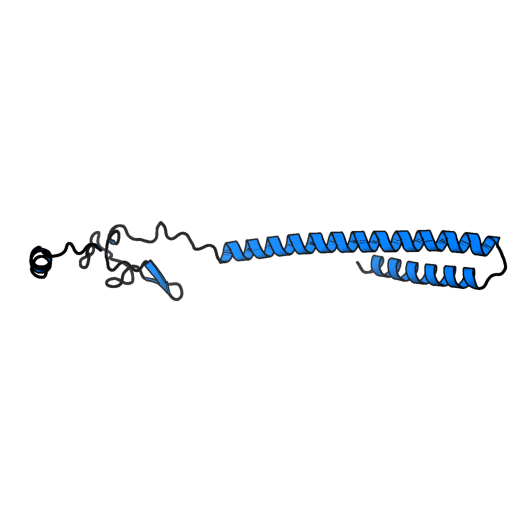617 C CA . SER A 1 82 ? -18.921 2.742 27.413 1.00 53.94 82 SER A CA 1
ATOM 618 C C . SER A 1 82 ? -19.172 1.327 27.957 1.00 53.94 82 SER A C 1
ATOM 620 O O . SER A 1 82 ? -20.316 1.006 28.258 1.00 53.94 82 SER A O 1
ATOM 622 N N . GLN A 1 83 ? -18.159 0.461 28.065 1.00 63.75 83 GLN A N 1
ATOM 623 C CA . GLN A 1 83 ? -18.373 -0.946 28.441 1.00 63.75 83 GLN A CA 1
ATOM 624 C C . GLN A 1 83 ? -18.231 -1.206 29.945 1.00 63.75 83 GLN A C 1
ATOM 626 O O . GLN A 1 83 ? -18.625 -2.271 30.401 1.00 63.75 83 GLN A O 1
ATOM 631 N N . GLN A 1 84 ? -17.675 -0.267 30.720 1.00 76.50 84 GLN A N 1
ATOM 632 C CA . GLN A 1 84 ? -17.640 -0.393 32.178 1.00 76.50 84 GLN A CA 1
ATOM 633 C C . GLN A 1 84 ? -18.996 0.027 32.756 1.00 76.50 84 GLN A C 1
ATOM 635 O O . GLN A 1 84 ? -19.329 1.218 32.696 1.00 76.50 84 GLN A O 1
ATOM 640 N N . PRO A 1 85 ? -19.767 -0.893 33.363 1.00 79.25 85 PRO A N 1
ATOM 641 C CA . PRO A 1 85 ? -21.004 -0.522 34.028 1.00 79.25 85 PRO A CA 1
ATOM 642 C C . PRO A 1 85 ? -20.711 0.464 35.166 1.00 79.25 85 PRO A C 1
ATOM 644 O O . PRO A 1 85 ? -19.685 0.323 35.842 1.00 79.25 85 PRO A O 1
ATOM 647 N N . PRO A 1 86 ? -21.586 1.454 35.417 1.00 83.94 86 PRO A N 1
ATOM 648 C CA . PRO A 1 86 ? -21.411 2.421 36.502 1.00 83.94 86 PRO A CA 1
ATOM 649 C C . PRO A 1 86 ? -21.146 1.752 37.854 1.00 83.94 86 PRO A C 1
ATOM 651 O O . PRO A 1 86 ? -20.267 2.196 38.588 1.00 83.94 86 PRO A O 1
ATOM 654 N N . VAL A 1 87 ? -21.830 0.633 38.113 1.00 87.06 87 VAL A N 1
ATOM 655 C CA . VAL A 1 87 ? -21.709 -0.180 39.333 1.00 87.06 87 VAL A CA 1
ATOM 656 C C . VAL A 1 87 ? -20.329 -0.813 39.524 1.00 87.06 87 VAL A C 1
ATOM 658 O O . VAL A 1 87 ? -19.951 -1.132 40.644 1.00 87.06 87 VAL A O 1
ATOM 661 N N . CYS A 1 88 ? -19.545 -0.972 38.455 1.00 86.31 88 CYS A N 1
ATOM 662 C CA . CYS A 1 88 ? -18.208 -1.563 38.509 1.00 86.31 88 CYS A CA 1
ATOM 663 C C . CYS A 1 88 ? -17.084 -0.517 38.533 1.00 86.31 88 CYS A C 1
ATOM 665 O O . CYS A 1 88 ? -15.908 -0.889 38.498 1.00 86.31 88 CYS A O 1
ATOM 667 N N . ARG A 1 89 ? -17.391 0.788 38.559 1.00 86.19 89 ARG A N 1
ATOM 668 C CA . ARG A 1 89 ? -16.350 1.818 38.700 1.00 86.19 89 ARG A CA 1
ATOM 669 C C . ARG A 1 89 ? -15.732 1.741 40.094 1.00 86.19 89 ARG A C 1
ATOM 671 O O . ARG A 1 89 ? -16.444 1.686 41.090 1.00 86.19 89 ARG A O 1
ATOM 678 N N . GLY A 1 90 ? -14.402 1.715 40.153 1.00 85.56 90 GLY A N 1
ATOM 679 C CA . GLY A 1 90 ? -13.648 1.644 41.412 1.00 85.56 90 GLY A CA 1
ATOM 680 C C . GLY A 1 90 ? -13.601 0.265 42.083 1.00 85.56 90 GLY A C 1
ATOM 681 O O . GLY A 1 90 ? -12.840 0.109 43.035 1.00 85.56 90 GLY A O 1
ATOM 682 N N . CYS A 1 91 ? -14.338 -0.726 41.565 1.00 88.81 91 CYS A N 1
ATOM 683 C CA . CYS A 1 91 ? -14.348 -2.087 42.098 1.00 88.81 91 CYS A CA 1
ATOM 684 C C . CYS A 1 91 ? -13.023 -2.811 41.803 1.00 88.81 91 CYS A C 1
ATOM 686 O O . CYS A 1 91 ? -12.550 -2.802 40.661 1.00 88.81 91 CYS A O 1
ATOM 688 N N . CYS A 1 92 ? -12.441 -3.473 42.804 1.00 90.06 92 CYS A N 1
ATOM 689 C CA . CYS A 1 92 ? -11.212 -4.256 42.670 1.00 90.06 92 CYS A CA 1
ATOM 690 C C . CYS A 1 92 ? -11.401 -5.500 41.775 1.00 90.06 92 CYS A C 1
ATOM 692 O O . CYS A 1 92 ? -10.447 -5.948 41.141 1.00 90.06 92 CYS A O 1
ATOM 694 N N . HIS A 1 93 ? -12.637 -5.997 41.646 1.00 88.62 93 HIS A N 1
ATOM 695 C CA . HIS A 1 93 ? -12.989 -7.172 40.843 1.00 88.62 93 HIS A CA 1
ATOM 696 C C . HIS A 1 93 ? -13.322 -6.861 39.376 1.00 88.62 93 HIS A C 1
ATOM 698 O O . HIS A 1 93 ? -13.649 -7.777 38.617 1.00 88.62 93 HIS A O 1
ATOM 704 N N . TYR A 1 94 ? -13.290 -5.594 38.949 1.00 89.19 94 TYR A N 1
ATOM 705 C CA . TYR A 1 94 ? -13.563 -5.233 37.556 1.00 89.19 94 TYR A CA 1
ATOM 706 C C . TYR A 1 94 ? -12.492 -5.801 36.610 1.00 89.19 94 TYR A C 1
ATOM 708 O O . TYR A 1 94 ? -11.297 -5.586 36.807 1.00 89.19 94 TYR A O 1
ATOM 716 N N . HIS A 1 95 ? -12.929 -6.496 35.554 1.00 88.00 95 HIS A N 1
ATOM 717 C CA . HIS A 1 95 ? -12.054 -7.175 34.593 1.00 88.00 95 HIS A CA 1
ATOM 718 C C . HIS A 1 95 ? -12.051 -6.496 33.221 1.00 88.00 95 HIS A C 1
ATOM 720 O O . HIS A 1 95 ? -10.987 -6.180 32.688 1.00 88.00 95 HIS A O 1
ATOM 726 N N . GLY A 1 96 ? -13.236 -6.241 32.653 1.00 85.00 96 GLY A N 1
ATOM 727 C CA . GLY A 1 96 ? -13.415 -5.455 31.427 1.00 85.00 96 GLY A CA 1
ATOM 728 C C . GLY A 1 96 ? -12.710 -5.999 30.177 1.00 85.00 96 GLY A C 1
ATOM 729 O O . GLY A 1 96 ? -12.187 -5.210 29.388 1.00 85.00 96 GLY A O 1
ATOM 730 N N . ARG A 1 97 ? -12.653 -7.326 29.984 1.00 83.50 97 ARG A N 1
ATOM 731 C CA . ARG A 1 97 ? -11.969 -7.963 28.835 1.00 83.50 97 ARG A CA 1
ATOM 732 C C . ARG A 1 97 ? -12.905 -8.840 28.011 1.00 83.50 97 ARG A C 1
ATOM 734 O O . ARG A 1 97 ? -13.786 -9.496 28.552 1.00 83.50 97 ARG A O 1
ATOM 741 N N . VAL A 1 98 ? -12.674 -8.898 26.699 1.00 83.56 98 VAL A N 1
ATOM 742 C CA . VAL A 1 98 ? -13.421 -9.763 25.771 1.00 83.56 98 VAL A CA 1
ATOM 743 C C . VAL A 1 98 ? -12.652 -11.058 25.518 1.00 83.56 98 VAL A C 1
ATOM 745 O O . VAL A 1 98 ? -11.493 -11.014 25.111 1.00 83.56 98 VAL A O 1
ATOM 748 N N . TYR A 1 99 ? -13.314 -12.201 25.701 1.00 84.62 99 TYR A N 1
ATOM 749 C CA . TYR A 1 99 ? -12.801 -13.533 25.371 1.00 84.62 99 TYR A CA 1
ATOM 750 C C . TYR A 1 99 ? -13.721 -14.193 24.350 1.00 84.62 99 TYR A C 1
ATOM 752 O O . TYR A 1 99 ? -14.920 -14.310 24.583 1.00 84.62 99 TYR A O 1
ATOM 760 N N . GLY A 1 100 ? -13.179 -14.610 23.201 1.00 85.38 100 GLY A N 1
ATOM 761 C CA . GLY A 1 100 ? -13.951 -15.353 22.194 1.00 85.38 100 GLY A CA 1
ATOM 762 C C . GLY A 1 100 ? -15.204 -14.631 21.672 1.00 85.38 100 GLY A C 1
ATOM 763 O O . GLY A 1 100 ? -16.132 -15.289 21.222 1.00 85.38 100 GLY A O 1
ATOM 764 N N . GLY A 1 101 ? -15.249 -13.295 21.751 1.00 84.12 101 GLY A N 1
ATOM 765 C CA . GLY A 1 101 ? -16.405 -12.478 21.353 1.00 84.12 101 GLY A CA 1
ATOM 766 C C . GLY A 1 101 ? -17.359 -12.096 22.492 1.00 84.12 101 GLY A C 1
ATOM 767 O O . GLY A 1 101 ? -18.210 -11.234 22.291 1.00 84.12 101 GLY A O 1
ATOM 768 N N . THR A 1 102 ? -17.177 -12.649 23.690 1.00 81.38 102 THR A N 1
ATOM 769 C CA . THR A 1 102 ? -17.993 -12.346 24.873 1.00 81.38 102 THR A CA 1
ATOM 770 C C . THR A 1 102 ? -17.233 -11.424 25.819 1.00 81.38 102 THR A C 1
ATOM 772 O O . THR A 1 102 ? -16.095 -11.717 26.190 1.00 81.38 102 THR A O 1
ATOM 775 N N . MET A 1 103 ? -17.840 -10.303 26.219 1.00 82.81 103 MET A N 1
ATOM 776 C CA . MET A 1 103 ? -17.251 -9.439 27.241 1.00 82.81 103 MET A CA 1
ATOM 777 C C . MET A 1 103 ? -17.476 -10.016 28.634 1.00 82.81 103 MET A C 1
ATOM 779 O O . MET A 1 103 ? -18.610 -10.292 29.009 1.00 82.81 103 MET A O 1
ATOM 783 N N . LEU A 1 104 ? -16.390 -10.116 29.399 1.00 87.81 104 LEU A N 1
ATOM 784 C CA . LEU A 1 104 ? -16.418 -10.402 30.822 1.00 87.81 104 LEU A CA 1
ATOM 785 C C . LEU A 1 104 ? -16.203 -9.111 31.617 1.00 87.81 104 LEU A C 1
ATOM 787 O O . LEU A 1 104 ? -15.146 -8.477 31.523 1.00 87.81 104 LEU A O 1
ATOM 791 N N . VAL A 1 105 ? -17.224 -8.719 32.375 1.00 87.56 105 VAL A N 1
ATOM 792 C CA . VAL A 1 105 ? -17.313 -7.428 33.068 1.00 87.56 105 VAL A CA 1
ATOM 793 C C . VAL A 1 105 ? -16.501 -7.433 34.362 1.00 87.56 105 VAL A C 1
ATOM 795 O O . VAL A 1 105 ? -15.590 -6.617 34.509 1.00 87.56 105 VAL A O 1
ATOM 798 N N . CYS A 1 106 ? -16.787 -8.344 35.294 1.00 89.06 106 CYS A N 1
ATOM 799 C CA . CYS A 1 106 ? -16.050 -8.491 36.550 1.00 89.06 106 CYS A CA 1
ATOM 800 C C . CYS A 1 106 ? -15.849 -9.968 36.919 1.00 89.06 106 CYS A C 1
ATOM 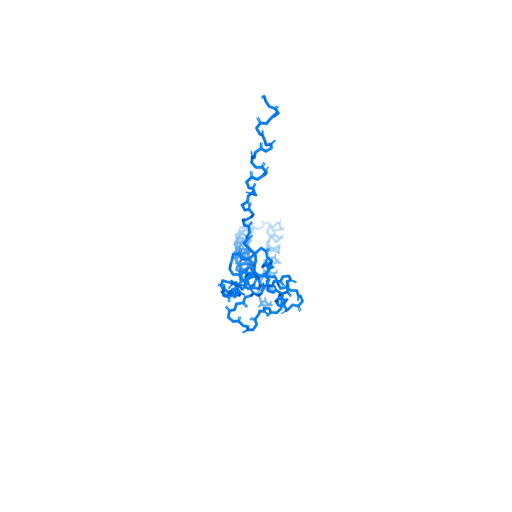802 O O . CYS A 1 106 ? -16.460 -10.854 36.324 1.00 89.06 106 CYS A O 1
ATOM 804 N N . ALA A 1 107 ? -14.958 -10.237 37.876 1.00 88.31 107 ALA A N 1
ATOM 805 C CA . ALA A 1 107 ? -14.629 -11.599 38.302 1.00 88.31 107 ALA A CA 1
ATOM 806 C C . ALA A 1 107 ? -15.791 -12.300 39.035 1.00 88.31 107 ALA A C 1
ATOM 808 O O . ALA A 1 107 ? -15.950 -13.508 38.887 1.00 88.31 107 ALA A O 1
ATOM 809 N N . MET A 1 108 ? -16.608 -11.541 39.776 1.00 91.31 108 MET A N 1
ATOM 810 C CA . MET A 1 108 ? -17.741 -12.062 40.562 1.00 91.31 108 MET A CA 1
ATOM 811 C C . MET A 1 108 ? -19.023 -12.194 39.727 1.00 91.31 108 MET A C 1
ATOM 813 O O . MET A 1 108 ? -19.767 -13.162 39.858 1.00 91.31 108 MET A O 1
ATOM 817 N N . HIS A 1 109 ? -19.241 -11.258 38.800 1.00 90.19 109 HIS A N 1
ATOM 818 C CA . HIS A 1 109 ? -20.374 -11.227 37.874 1.00 90.19 109 HIS A CA 1
ATOM 819 C C . HIS A 1 109 ? -19.852 -11.109 36.434 1.00 90.19 109 HIS A C 1
ATOM 821 O O . HIS A 1 109 ? -19.723 -10.005 35.890 1.00 90.19 109 HIS A O 1
ATOM 827 N N . PRO A 1 110 ? -19.544 -12.246 35.784 1.00 87.62 110 PRO A N 1
ATOM 828 C CA . PRO A 1 110 ? -18.926 -12.272 34.461 1.00 87.62 110 PRO A CA 1
ATOM 829 C C . PRO A 1 110 ? -19.697 -11.470 33.408 1.00 87.62 110 PRO A C 1
ATOM 831 O O . PRO A 1 110 ? -19.083 -10.871 32.536 1.00 87.62 110 PRO A O 1
ATOM 834 N N . TYR A 1 111 ? -21.021 -11.382 33.519 1.00 87.12 111 TYR A N 1
ATOM 835 C CA . TYR A 1 111 ? -21.878 -10.650 32.581 1.00 87.12 111 TYR A CA 1
ATOM 836 C C . TYR A 1 111 ? -22.368 -9.291 33.109 1.00 87.12 111 TYR A C 1
ATOM 838 O O . TYR A 1 111 ? -23.144 -8.619 32.436 1.00 87.12 111 TYR A O 1
ATOM 846 N N . GLY A 1 112 ? -21.886 -8.860 34.278 1.00 85.88 112 GLY A N 1
ATOM 847 C CA . GLY A 1 112 ? -22.386 -7.686 34.992 1.00 85.88 112 GLY A CA 1
ATOM 848 C C . GLY A 1 112 ? -23.497 -8.023 35.989 1.00 85.88 112 GLY A C 1
ATOM 849 O O . GLY A 1 112 ? -23.974 -9.153 36.055 1.00 85.88 112 GLY A O 1
ATOM 850 N N . VAL A 1 113 ? -23.858 -7.027 36.796 1.00 85.62 113 VAL A N 1
ATOM 851 C CA . VAL A 1 113 ? -24.949 -7.094 37.779 1.00 85.62 113 VAL A CA 1
ATOM 852 C C . VAL A 1 113 ? -26.195 -6.480 37.143 1.00 85.62 113 VAL A C 1
ATOM 854 O O . VAL A 1 113 ? -26.081 -5.443 36.491 1.00 85.62 113 VAL A O 1
ATOM 857 N N . GLU A 1 114 ? -27.355 -7.122 37.295 1.00 82.50 114 GLU A N 1
ATOM 858 C CA . GLU A 1 114 ? -28.630 -6.594 36.776 1.00 82.50 114 GLU A CA 1
ATOM 859 C C . GLU A 1 114 ? -29.199 -5.471 37.658 1.00 82.50 114 GLU A C 1
ATOM 861 O O . GLU A 1 114 ? -29.897 -4.590 37.162 1.00 82.50 114 GLU A O 1
ATOM 866 N N . ASP A 1 115 ? -28.856 -5.478 38.946 1.00 83.00 115 ASP A N 1
ATOM 867 C CA . ASP A 1 115 ? -29.249 -4.464 39.920 1.00 83.00 115 ASP A CA 1
ATOM 868 C C . ASP A 1 115 ? -28.403 -3.181 39.838 1.00 83.00 115 ASP A C 1
ATOM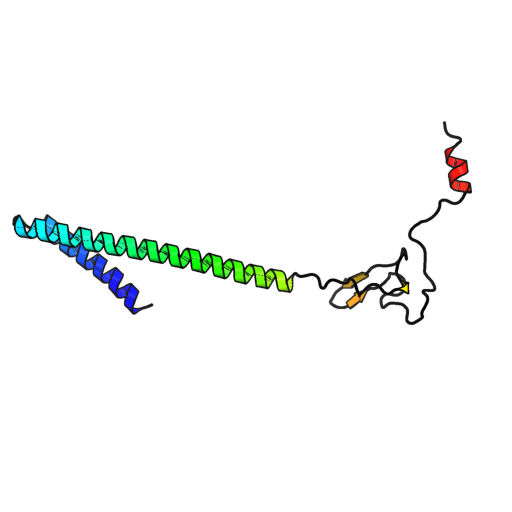 870 O O . ASP A 1 115 ? -27.246 -3.168 39.408 1.00 83.00 115 ASP A O 1
ATOM 874 N N . ASP A 1 116 ? -28.948 -2.093 40.387 1.00 84.38 116 ASP A N 1
ATOM 875 C CA . ASP A 1 116 ? -28.277 -0.789 40.491 1.00 84.38 116 ASP A CA 1
ATOM 876 C C . ASP A 1 116 ? -27.042 -0.792 41.417 1.00 84.38 116 ASP A C 1
ATOM 878 O O . ASP A 1 116 ? -26.332 0.214 41.517 1.00 84.38 116 ASP A O 1
ATOM 882 N N . ARG A 1 117 ? -26.784 -1.890 42.141 1.00 84.38 117 ARG A N 1
ATOM 883 C CA . ARG A 1 117 ? -25.666 -2.038 43.083 1.00 84.38 117 ARG A CA 1
ATOM 884 C C . ARG A 1 117 ? -25.068 -3.440 43.017 1.00 84.38 117 ARG A C 1
ATOM 886 O O . ARG A 1 117 ? -25.792 -4.422 42.958 1.00 84.38 117 ARG A O 1
ATOM 893 N N . CYS A 1 118 ? -23.741 -3.519 43.088 1.00 88.50 118 CYS A N 1
ATOM 894 C CA . CYS A 1 118 ? -22.997 -4.777 43.155 1.00 88.50 118 CYS A CA 1
ATOM 895 C C . CYS A 1 118 ? -22.851 -5.220 44.618 1.00 88.50 118 CYS A C 1
ATOM 897 O O . CYS A 1 118 ? -22.349 -4.446 45.434 1.00 88.50 118 CYS A O 1
ATOM 899 N N . SER A 1 119 ? -23.279 -6.444 44.940 1.00 87.12 119 SER A N 1
ATOM 900 C CA . SER A 1 119 ? -23.137 -7.049 46.276 1.00 87.12 119 SER A CA 1
ATOM 901 C C . SER A 1 119 ? -21.679 -7.231 46.675 1.00 87.12 119 SER A C 1
ATOM 903 O O . SER A 1 119 ? -21.314 -6.983 47.818 1.00 87.12 119 SER A O 1
ATOM 905 N N . ASP A 1 120 ? -20.850 -7.608 45.707 1.00 88.38 120 ASP A N 1
ATOM 906 C CA . ASP A 1 120 ? -19.435 -7.929 45.887 1.00 88.38 120 ASP A CA 1
ATOM 907 C C . ASP A 1 120 ? -18.541 -6.728 45.536 1.00 88.38 120 ASP A C 1
ATOM 909 O O . ASP A 1 120 ? -17.475 -6.875 44.945 1.00 88.38 120 ASP A O 1
ATOM 913 N N . TRP A 1 121 ? -19.016 -5.498 45.766 1.00 90.44 121 TRP A N 1
ATOM 914 C CA . TRP A 1 121 ? -18.219 -4.310 45.469 1.00 90.44 121 TRP A CA 1
ATOM 915 C C . TRP A 1 121 ? -17.184 -4.074 46.566 1.00 90.44 121 TRP A C 1
ATOM 917 O O . TRP A 1 121 ? -17.536 -3.847 47.721 1.00 90.44 121 TRP A O 1
ATOM 927 N N . GLU A 1 122 ? -15.915 -4.034 46.175 1.00 88.19 122 GLU A N 1
ATOM 928 C CA . GLU A 1 122 ? -14.804 -3.702 47.064 1.00 88.19 122 GLU A CA 1
ATOM 929 C C . GLU A 1 122 ? -13.910 -2.637 46.422 1.00 88.19 122 GLU A C 1
ATOM 931 O O . GLU A 1 122 ? -13.577 -2.714 45.235 1.00 88.19 122 GLU A O 1
ATOM 936 N N . THR A 1 123 ? -13.506 -1.626 47.194 1.00 85.69 123 THR A N 1
ATOM 937 C CA . THR A 1 123 ? -12.596 -0.574 46.715 1.00 85.69 123 THR A CA 1
ATOM 938 C C . THR A 1 123 ? -11.213 -1.160 46.442 1.00 85.69 123 THR A C 1
ATOM 940 O O . THR A 1 123 ? -10.694 -1.961 47.210 1.00 85.69 123 THR A O 1
ATOM 943 N N . LYS A 1 124 ? -10.539 -0.685 45.390 1.00 75.44 124 LYS A N 1
ATOM 944 C CA . LYS A 1 124 ? -9.133 -1.040 45.110 1.00 75.44 124 LYS A CA 1
ATOM 945 C C . LYS A 1 124 ? -8.133 -0.566 46.183 1.00 75.44 124 LYS A C 1
ATOM 947 O O . LYS A 1 124 ? -6.991 -1.017 46.201 1.00 75.44 124 LYS A O 1
ATOM 952 N N . THR A 1 125 ? -8.550 0.350 47.046 1.00 68.88 125 THR A N 1
ATOM 953 C CA . THR A 1 125 ? -7.757 0.876 48.152 1.00 68.88 125 THR A CA 1
ATOM 954 C C . THR A 1 125 ? -8.122 0.090 49.402 1.00 68.88 125 THR A C 1
ATOM 956 O O . THR A 1 125 ? -9.126 0.385 50.044 1.00 68.88 125 THR A O 1
ATOM 959 N N . ALA A 1 126 ? -7.319 -0.916 49.737 1.00 58.28 126 ALA A N 1
ATOM 960 C CA . ALA A 1 126 ? -7.226 -1.345 51.122 1.00 58.28 126 ALA A CA 1
ATOM 961 C C . ALA A 1 126 ? -6.531 -0.198 51.866 1.00 58.28 126 ALA A C 1
ATOM 963 O O . ALA A 1 126 ? -5.333 0.020 51.681 1.00 58.28 126 ALA A O 1
ATOM 964 N N . GLU A 1 127 ? -7.284 0.603 52.620 1.00 60.00 127 GLU A N 1
ATOM 965 C CA . GLU A 1 127 ? -6.647 1.370 53.686 1.00 60.00 127 GLU A CA 1
ATOM 966 C C . GLU A 1 127 ? -6.041 0.341 54.651 1.00 60.00 127 GLU A C 1
ATOM 968 O O . GLU A 1 127 ? -6.754 -0.592 55.034 1.00 60.00 127 GLU A O 1
ATOM 973 N N . PRO A 1 128 ? -4.739 0.431 54.986 1.00 58.16 128 PRO A N 1
ATOM 974 C CA . PRO A 1 128 ? -4.162 -0.434 56.002 1.00 58.16 128 PRO A CA 1
ATOM 975 C C . PRO A 1 128 ? -4.990 -0.270 57.274 1.00 58.16 128 PRO A C 1
ATOM 977 O O . PRO A 1 128 ? -5.244 0.860 57.701 1.00 58.16 128 PRO A O 1
ATOM 980 N N . SER A 1 129 ? -5.436 -1.375 57.866 1.00 60.25 129 SER A N 1
ATOM 981 C CA . SER A 1 129 ? -6.035 -1.339 59.196 1.00 60.25 129 SER A CA 1
ATOM 982 C C . SER A 1 129 ? -5.066 -0.639 60.151 1.00 60.25 129 SER A C 1
ATOM 984 O O . SER A 1 129 ? -3.856 -0.810 60.041 1.00 60.25 129 SER A O 1
ATOM 986 N N . GLN A 1 130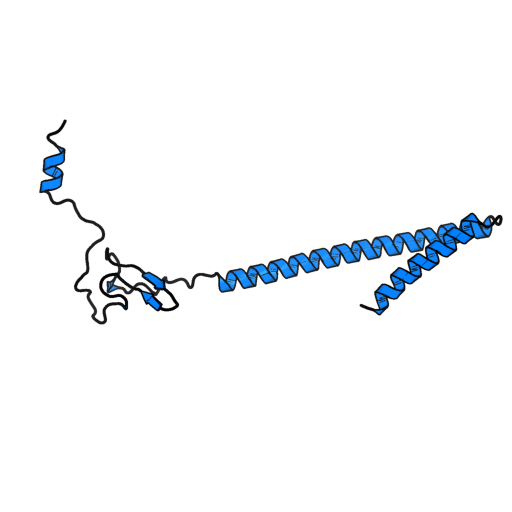 ? -5.580 0.152 61.096 1.00 62.88 130 GLN A N 1
ATOM 987 C CA . GLN A 1 130 ? -4.761 0.893 62.068 1.00 62.88 130 GLN A CA 1
ATOM 988 C C . GLN A 1 130 ? -3.743 -0.014 62.802 1.00 62.88 130 GLN A C 1
ATOM 990 O O . GLN A 1 130 ? -2.640 0.429 63.102 1.00 62.88 130 GLN A O 1
ATOM 995 N N . GLU A 1 131 ? -4.067 -1.299 62.989 1.00 61.88 131 GLU A N 1
ATOM 996 C CA . GLU A 1 131 ? -3.171 -2.321 63.556 1.00 61.88 131 GLU A CA 1
ATOM 997 C C . GLU A 1 131 ? -1.899 -2.572 62.717 1.00 61.88 131 GLU A C 1
ATOM 999 O O . GLU A 1 131 ? -0.843 -2.873 63.272 1.00 61.88 131 GLU A O 1
ATOM 1004 N N . ASP A 1 132 ? -1.962 -2.405 61.392 1.00 64.12 132 ASP A N 1
ATOM 1005 C CA . ASP A 1 132 ? -0.816 -2.597 60.493 1.00 64.12 132 ASP A CA 1
ATOM 1006 C C . ASP A 1 132 ? 0.151 -1.405 60.528 1.00 64.12 132 ASP A C 1
ATOM 1008 O O . ASP A 1 132 ? 1.356 -1.570 60.329 1.00 64.12 132 ASP A O 1
ATOM 1012 N N . LEU A 1 133 ? -0.356 -0.197 60.800 1.00 63.97 133 LEU A N 1
ATOM 1013 C CA . LEU A 1 133 ? 0.464 1.013 60.920 1.00 63.97 133 LEU A CA 1
ATOM 1014 C C . LEU A 1 133 ? 1.222 1.066 62.252 1.00 63.97 133 LEU A C 1
ATOM 1016 O O . LEU A 1 133 ? 2.341 1.580 62.292 1.00 63.97 133 LEU A O 1
ATOM 1020 N N . ASP A 1 134 ? 0.660 0.487 63.313 1.00 64.44 134 ASP A N 1
ATOM 1021 C CA . ASP A 1 134 ? 1.281 0.468 64.640 1.00 64.44 134 ASP A CA 1
ATOM 1022 C C . ASP A 1 134 ? 2.450 -0.544 64.727 1.00 64.44 134 ASP A C 1
ATOM 1024 O O . ASP A 1 134 ? 3.393 -0.336 65.490 1.00 64.44 134 ASP A O 1
ATOM 1028 N N . ASN A 1 135 ? 2.460 -1.592 63.890 1.00 59.22 135 ASN A N 1
ATOM 1029 C CA . ASN A 1 135 ? 3.521 -2.616 63.852 1.00 59.22 135 ASN A CA 1
ATOM 1030 C C . ASN A 1 135 ? 4.777 -2.220 63.050 1.00 59.22 135 ASN A C 1
ATOM 1032 O O . ASN A 1 135 ? 5.804 -2.886 63.149 1.00 59.22 135 ASN A O 1
ATOM 1036 N N . ILE A 1 136 ? 4.733 -1.149 62.253 1.00 65.25 136 ILE A N 1
ATOM 1037 C CA . ILE A 1 136 ? 5.890 -0.692 61.454 1.00 65.25 136 ILE A CA 1
ATOM 1038 C C . ILE A 1 136 ? 6.850 0.173 62.300 1.00 65.25 136 ILE A C 1
ATOM 1040 O O . ILE A 1 136 ? 8.005 0.381 61.928 1.00 65.25 136 ILE A O 1
ATOM 1044 N N . GLY A 1 137 ? 6.401 0.659 63.462 1.00 55.75 137 GLY A N 1
ATOM 1045 C CA . GLY A 1 137 ? 7.151 1.585 64.315 1.00 55.75 137 GLY A CA 1
ATOM 1046 C C . GLY A 1 137 ? 8.092 0.962 65.353 1.00 55.75 137 GLY A C 1
ATOM 1047 O O . GLY A 1 137 ? 8.752 1.723 66.055 1.00 55.75 137 GLY A O 1
ATOM 1048 N N . SER A 1 138 ? 8.161 -0.369 65.499 1.00 57.84 138 SER A N 1
ATOM 1049 C CA . SER A 1 138 ? 8.944 -1.015 66.574 1.00 57.84 138 SER A CA 1
ATOM 1050 C C . SER A 1 138 ? 10.300 -1.596 66.157 1.00 57.84 138 SER A C 1
ATOM 1052 O O . SER A 1 138 ? 11.025 -2.078 67.024 1.00 57.84 138 SER A O 1
ATOM 1054 N N . ASP A 1 139 ? 10.647 -1.546 64.867 1.00 61.16 139 ASP A N 1
ATOM 1055 C CA . ASP A 1 139 ? 11.861 -2.173 64.310 1.00 61.16 139 ASP A CA 1
ATOM 1056 C C . ASP A 1 139 ? 12.982 -1.176 63.930 1.00 61.16 139 ASP A C 1
ATOM 1058 O O . ASP A 1 139 ? 13.938 -1.555 63.249 1.00 61.16 139 ASP A O 1
ATOM 1062 N N . PHE A 1 140 ? 12.908 0.084 64.380 1.00 54.62 140 PHE A N 1
ATOM 1063 C CA . PHE A 1 140 ? 13.981 1.082 64.222 1.00 54.62 140 PHE A CA 1
ATOM 1064 C C . PHE A 1 140 ? 14.479 1.650 65.552 1.00 54.62 140 PHE A C 1
ATOM 1066 O O . PHE A 1 140 ? 13.636 1.992 66.411 1.00 54.62 140 PHE A O 1
#

Secondary structure (DSSP, 8-state):
-HHHHHHHHHHHHHHHHHHHHHHH---HHHHHHHHHHHHHHHHHHHHHHHHHHHHHHHHHHHHHHHHHHHHHHHT----GGGTS-GGGTTBTTEEEEEETTEEEEESS-TT--SSSS-TT--BS--PPPHHHHHGGGS--

Sequence (140 aa):
MATMIGRVALSGICAGIALYVAVRTENEKVQAAAALASSCLFGFTATTLVLRQHRERKSRELNTDAYLEMLRQVNTPRSSVSQQPPVCRGCCHYHGRVYGGTMLVCAMHPYGVEDDRCSDWETKTAEPSQEDLDNIGSDF